Protein AF-A0A8R7R7S8-F1 (afdb_monomer)

Solvent-accessible surface area (backbone atoms only — not comparable to full-atom values): 8777 Å² total; per-residue (Å²): 131,81,72,98,66,91,72,96,81,88,88,84,87,79,66,64,70,59,54,51,53,54,50,55,52,53,37,59,75,66,68,54,78,85,55,95,60,87,49,47,34,38,42,37,36,53,48,86,62,58,66,62,47,50,52,56,43,49,53,36,46,74,71,71,42,47,57,47,71,49,76,41,80,50,68,65,61,51,53,52,46,37,64,74,59,59,42,83,36,74,48,79,47,47,68,71,58,53,69,73,48,69,89,66,87,86,64,96,73,86,73,97,70,86,83,93,78,85,83,73,72,82,75,67,63,78,66,70,83,71,78,86,124

InterPro domains:
  IPR024435 Histidyl tRNA synthetase-related domain [PF12745] (39-96)
  IPR036621 Anticodon-binding domain superfamily [G3DSA:3.40.50.800] (35-101)

pLDDT: mean 70.22, std 22.06, range [27.31, 94.69]

Sequence (133 aa):
MFSNKQVPTVGVDLGIERVFAIIEQHEKENNQVIRASVTEVLVSILGKDLILAAELANELWSAGIKAEFKLTTRELDHIKYVTQTGIPWMVLVSQGELEMWPPLYGQWLCRLSVFGVCRRVCSASTRIFSALL

Mean predicted aligned error: 14.4 Å

Radius of gyration: 24.11 Å; Cα contacts (8 Å, |Δi|>4): 104; chains: 1; bounding box: 75×45×50 Å

Foldseek 3Di:
DPPPDDDDDDDDDDDVVVVVVVVVVVCVVVVPPDFPDPAQEEEEEQADPVVVQVVVVVVCVVVVHRYDYDYDNDPVVVVVVCVVRVHPYYDYDYPVVVVVDDPPPPDPPDDPDDDDDPDPPVPPVVVVVPPPD

Nearest PDB structures (foldseek):
  4g84-assembly1_B  TM=7.863E-01  e=3.778E-05  Homo sapiens
  8btn-assembly1_A  TM=5.192E-01  e=6.840E+00  Bacillus cereus MSX-D12
  3ve1-assembly1_B  TM=4.187E-01  e=2.208E+00  Homo sapiens
  6g1d-assembly1_D  TM=3.733E-01  e=4.589E+00  Corynebacterium glutamicum
  6g4r-assembly1_E  TM=3.685E-01  e=6.840E+00  Corynebacterium glutamicum

Secondary structure (DSSP, 8-state):
---S-----------HHHHHHHHHHHHHHTT----S----EEEEESSS-HHHHHHHHHHHHHTT--EEEEE-S-HHHHHHHHHHHT-SEEEEE-HHHHHHS---TT--SS---SSSS-SSSTTTGGGTTTS--

Organism: Triticum urartu (NCBI:txid4572)

Structure (mmCIF, N/CA/C/O backbone):
data_AF-A0A8R7R7S8-F1
#
_entry.id   AF-A0A8R7R7S8-F1
#
loop_
_atom_site.group_PDB
_atom_site.id
_atom_site.type_symbol
_atom_site.label_atom_id
_atom_site.label_alt_id
_atom_site.label_comp_id
_atom_site.label_asym_id
_atom_site.label_entity_id
_atom_site.label_seq_id
_atom_site.pdbx_PDB_ins_code
_atom_site.Cartn_x
_atom_site.Cartn_y
_atom_site.Cartn_z
_atom_site.occupancy
_atom_site.B_iso_or_equiv
_atom_site.auth_seq_id
_atom_site.auth_comp_id
_atom_site.auth_asym_id
_atom_site.auth_atom_id
_atom_site.pdbx_PDB_model_num
ATOM 1 N N . MET A 1 1 ? -47.737 4.311 14.571 1.00 47.66 1 MET A N 1
ATOM 2 C CA . MET A 1 1 ? -47.839 4.113 16.034 1.00 47.66 1 MET A CA 1
ATOM 3 C C . MET A 1 1 ? -47.272 2.745 16.360 1.00 47.66 1 MET A C 1
ATOM 5 O O . MET A 1 1 ? -47.760 1.767 15.808 1.00 47.66 1 MET A O 1
ATOM 9 N N . PHE A 1 2 ? -46.226 2.673 17.184 1.00 74.00 2 PHE A N 1
ATOM 10 C CA . PHE A 1 2 ? -45.756 1.397 17.725 1.00 74.00 2 PHE A CA 1
ATOM 11 C C . PHE A 1 2 ? -46.855 0.813 18.628 1.00 74.00 2 PHE A C 1
ATOM 13 O O . PHE A 1 2 ? -47.520 1.554 19.350 1.00 74.00 2 PHE A O 1
ATOM 20 N N . SER A 1 3 ? -47.118 -0.490 18.501 1.00 70.56 3 SER A N 1
ATOM 21 C CA . SER A 1 3 ? -48.168 -1.193 19.247 1.00 70.56 3 SER A CA 1
ATOM 22 C C . SER A 1 3 ? -47.948 -1.016 20.755 1.00 70.56 3 SER A C 1
ATOM 24 O O . SER A 1 3 ? -46.808 -1.065 21.204 1.00 70.56 3 SER A O 1
ATOM 26 N N . ASN A 1 4 ? -49.017 -0.824 21.533 1.00 72.69 4 ASN A N 1
ATOM 27 C CA . ASN A 1 4 ? -49.005 -0.467 22.964 1.00 72.69 4 ASN A CA 1
ATOM 28 C C . ASN A 1 4 ? -48.527 -1.610 23.900 1.00 72.69 4 ASN A C 1
ATOM 30 O O . ASN A 1 4 ? -49.004 -1.754 25.023 1.00 72.69 4 ASN A O 1
ATOM 34 N N . LYS A 1 5 ? -47.641 -2.485 23.411 1.00 82.31 5 LYS A N 1
ATOM 35 C CA . LYS A 1 5 ? -47.023 -3.591 24.148 1.00 82.31 5 LYS A CA 1
ATOM 36 C C . LYS A 1 5 ? -45.658 -3.138 24.654 1.00 82.31 5 LYS A C 1
ATOM 38 O O . LYS A 1 5 ? -44.847 -2.629 23.887 1.00 82.31 5 LYS A O 1
ATOM 43 N N . GLN A 1 6 ? -45.410 -3.337 25.943 1.00 78.75 6 GLN A N 1
ATOM 44 C CA . GLN A 1 6 ? -44.145 -2.976 26.573 1.00 78.75 6 GLN A CA 1
ATOM 45 C C . GLN A 1 6 ? -43.045 -3.934 26.097 1.00 78.75 6 GLN A C 1
ATOM 47 O O . GLN A 1 6 ? -43.125 -5.138 26.332 1.00 78.75 6 GLN A O 1
ATOM 52 N N . VAL A 1 7 ? -42.036 -3.399 25.409 1.00 84.75 7 VAL A N 1
ATOM 53 C CA . VAL A 1 7 ? -40.854 -4.153 24.978 1.00 84.75 7 VAL A CA 1
ATOM 54 C C . VAL A 1 7 ? -39.663 -3.661 25.803 1.00 84.75 7 VAL A C 1
ATOM 56 O O . VAL A 1 7 ? -39.279 -2.496 25.659 1.00 84.75 7 VAL A O 1
ATOM 59 N N . PRO A 1 8 ? -39.083 -4.492 26.689 1.00 84.19 8 PRO A N 1
ATOM 60 C CA . PRO A 1 8 ? -37.869 -4.110 27.395 1.00 84.19 8 PRO A CA 1
ATOM 61 C C . PRO A 1 8 ? -36.749 -3.945 26.367 1.00 84.19 8 PRO A C 1
ATOM 63 O O . PRO A 1 8 ? -36.460 -4.864 25.603 1.00 84.19 8 PRO A O 1
ATOM 66 N N . THR A 1 9 ? -36.152 -2.756 26.318 1.00 85.56 9 THR A N 1
ATOM 67 C CA . THR A 1 9 ? -35.127 -2.416 25.328 1.00 85.56 9 THR A CA 1
ATOM 68 C C . THR A 1 9 ? -33.906 -1.861 26.042 1.00 85.56 9 THR A C 1
ATOM 70 O O . THR A 1 9 ? -34.025 -0.956 26.866 1.00 85.56 9 THR A O 1
ATOM 73 N N . VAL A 1 10 ? -32.736 -2.396 25.703 1.00 87.44 10 VAL A N 1
ATOM 74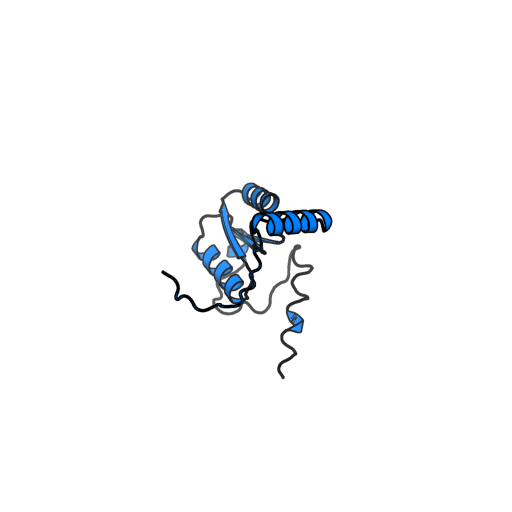 C CA . VAL A 1 10 ? -31.429 -1.840 26.056 1.00 87.44 10 VAL A CA 1
ATOM 75 C C . VAL A 1 10 ? -30.665 -1.592 24.763 1.00 87.44 10 VAL A C 1
ATOM 77 O O . VAL A 1 10 ? -30.669 -2.431 23.865 1.00 87.44 10 VAL A O 1
ATOM 80 N N . GLY A 1 11 ? -30.051 -0.421 24.655 1.00 89.31 11 GLY A N 1
ATOM 81 C CA . GLY A 1 11 ? -29.233 -0.026 23.517 1.00 89.31 11 GLY A CA 1
ATOM 82 C C . GLY A 1 11 ? -27.955 0.621 24.021 1.00 89.31 11 GLY A C 1
ATOM 83 O O . GLY A 1 11 ? -27.957 1.274 25.064 1.00 89.31 11 GLY A O 1
ATOM 84 N N . VAL A 1 12 ? -26.872 0.414 23.285 1.00 90.31 12 VAL A N 1
ATOM 85 C CA . VAL A 1 12 ? -25.601 1.098 23.508 1.00 90.31 12 VAL A CA 1
ATOM 86 C C . VAL A 1 12 ? -25.287 1.865 22.237 1.00 90.31 12 VAL A C 1
ATOM 88 O O . VAL A 1 12 ? -25.407 1.319 21.142 1.00 90.31 12 VAL A O 1
ATOM 91 N N . ASP A 1 13 ? -24.902 3.123 22.404 1.00 90.25 13 ASP A N 1
ATOM 92 C CA . ASP A 1 13 ? -24.400 3.970 21.331 1.00 90.25 13 ASP A CA 1
ATOM 93 C C . ASP A 1 13 ? -22.886 4.131 21.513 1.00 90.25 13 ASP A C 1
ATOM 95 O O . ASP A 1 13 ? -22.400 4.339 22.631 1.00 90.25 13 ASP A O 1
ATOM 99 N N . LEU A 1 14 ? -22.142 3.983 20.422 1.00 88.50 14 LEU A N 1
ATOM 100 C CA . LEU A 1 14 ? -20.702 4.180 20.371 1.00 88.50 14 LEU A CA 1
ATOM 101 C C . LEU A 1 14 ? -20.402 5.214 19.286 1.00 88.50 14 LEU A C 1
ATOM 103 O O . LEU A 1 14 ? -20.493 4.923 18.094 1.00 88.50 14 LEU A O 1
ATOM 107 N N . GLY A 1 15 ? -19.996 6.408 19.718 1.00 92.25 15 GLY A N 1
ATOM 108 C CA . GLY A 1 15 ? -19.546 7.477 18.830 1.00 92.25 15 GLY A CA 1
ATOM 109 C C . GLY A 1 15 ? -18.224 7.118 18.156 1.00 92.25 15 GLY A C 1
ATOM 110 O O . GLY A 1 15 ? -17.209 6.895 18.825 1.00 92.25 15 GLY A O 1
ATOM 111 N N . ILE A 1 16 ? -18.229 7.061 16.826 1.00 94.62 16 ILE A N 1
ATOM 112 C CA . ILE A 1 16 ? -17.068 6.664 16.023 1.00 94.62 16 ILE A CA 1
ATOM 113 C C . ILE A 1 16 ? -15.907 7.662 16.158 1.00 94.62 16 ILE A C 1
ATOM 115 O O . ILE A 1 16 ? -14.741 7.275 16.138 1.00 94.62 16 ILE A O 1
ATOM 119 N N . GLU A 1 17 ? -16.215 8.938 16.388 1.00 94.69 17 GLU A N 1
ATOM 120 C CA . GLU A 1 17 ? -15.237 10.006 16.583 1.00 94.69 17 GLU A CA 1
ATOM 121 C C . GLU A 1 17 ? -14.356 9.774 17.817 1.00 94.69 17 GLU A C 1
ATOM 123 O O . GLU A 1 17 ? -13.151 10.023 17.780 1.00 94.69 17 GLU A O 1
ATOM 128 N N . ARG A 1 18 ? -14.929 9.223 18.896 1.00 90.88 18 ARG A N 1
ATOM 129 C CA . ARG A 1 18 ? -14.172 8.888 20.112 1.00 90.88 18 ARG A CA 1
ATOM 130 C C . ARG A 1 18 ? -13.282 7.673 19.903 1.00 90.88 18 ARG A C 1
ATOM 132 O O . ARG A 1 18 ? -12.168 7.646 20.415 1.00 90.88 18 ARG A O 1
ATOM 139 N N . VAL A 1 19 ? -13.764 6.689 19.146 1.00 93.19 19 VAL A N 1
ATOM 140 C CA . VAL A 1 19 ? -12.990 5.487 18.817 1.00 93.19 19 VAL A CA 1
ATOM 141 C C . VAL A 1 19 ? -11.755 5.866 17.998 1.00 93.19 19 VAL A C 1
ATOM 143 O O . VAL A 1 19 ? -10.651 5.461 18.356 1.00 93.19 19 VAL A O 1
ATOM 146 N N . PHE A 1 20 ? -11.909 6.711 16.973 1.00 91.00 20 PHE A N 1
ATOM 147 C CA . PHE A 1 20 ? -10.773 7.192 16.180 1.00 91.00 20 PHE A CA 1
ATOM 148 C C . PHE A 1 20 ? -9.769 8.002 17.006 1.00 91.00 20 PHE A C 1
ATOM 150 O O . PHE A 1 20 ? -8.570 7.761 16.892 1.00 91.00 20 PHE A O 1
ATOM 157 N N . ALA A 1 21 ? -10.231 8.890 17.893 1.00 90.12 21 ALA A N 1
ATOM 158 C CA . ALA A 1 21 ? -9.334 9.673 18.745 1.00 90.12 21 ALA A CA 1
ATOM 159 C C . ALA A 1 21 ? -8.458 8.794 19.660 1.00 90.12 21 ALA A C 1
ATOM 161 O O . ALA A 1 21 ? -7.268 9.065 19.829 1.00 90.12 21 ALA A O 1
ATOM 162 N N . ILE A 1 22 ? -9.029 7.724 20.227 1.00 91.31 22 ILE A N 1
ATOM 163 C CA . ILE A 1 22 ? -8.292 6.777 21.078 1.00 91.31 22 ILE A CA 1
ATOM 164 C C . ILE A 1 22 ? -7.270 5.983 20.252 1.00 91.31 22 ILE A C 1
ATOM 166 O O . ILE A 1 22 ? -6.134 5.813 20.695 1.00 91.31 22 ILE A O 1
ATOM 170 N N . ILE A 1 23 ? -7.649 5.525 19.053 1.00 87.94 23 ILE A N 1
ATOM 171 C CA . ILE A 1 23 ? -6.749 4.790 18.150 1.00 87.94 23 ILE A CA 1
ATOM 172 C C . ILE A 1 23 ? -5.559 5.669 17.748 1.00 87.94 23 ILE A C 1
ATOM 174 O O . ILE A 1 23 ? -4.417 5.247 17.911 1.00 87.94 23 ILE A O 1
ATOM 178 N N . GLU A 1 24 ? -5.803 6.911 17.321 1.00 86.44 24 GLU A N 1
ATOM 179 C CA . GLU A 1 24 ? -4.733 7.844 16.943 1.00 86.44 24 GLU A CA 1
ATOM 180 C C . GLU A 1 24 ? -3.767 8.134 18.098 1.00 86.44 24 GLU A C 1
ATOM 182 O O . GLU A 1 24 ? -2.561 8.279 17.888 1.00 86.44 24 GLU A O 1
ATOM 187 N N . GLN A 1 25 ? -4.281 8.253 19.325 1.00 85.94 25 GLN A N 1
ATOM 188 C CA . GLN A 1 25 ? -3.444 8.481 20.499 1.00 85.94 25 GLN A CA 1
ATOM 189 C C . GLN A 1 25 ? -2.574 7.257 20.813 1.00 85.94 25 GLN A C 1
ATOM 191 O O . GLN A 1 25 ? -1.370 7.401 21.022 1.00 85.94 25 GLN A O 1
ATOM 196 N N . HIS A 1 26 ? -3.150 6.056 20.755 1.00 86.25 26 HIS A N 1
ATOM 197 C CA . HIS A 1 26 ? -2.415 4.811 20.963 1.00 86.25 26 HIS A CA 1
ATOM 198 C C . HIS A 1 26 ? -1.359 4.566 19.868 1.00 86.25 26 HIS A C 1
ATOM 200 O O . HIS A 1 26 ? -0.257 4.096 20.148 1.00 86.25 26 HIS A O 1
ATOM 206 N N . GLU A 1 27 ? -1.640 4.911 18.611 1.00 82.38 27 GLU A N 1
ATOM 207 C CA . GLU A 1 27 ? -0.671 4.794 17.509 1.00 82.38 27 GLU A CA 1
ATOM 208 C C . GLU A 1 27 ? 0.501 5.777 17.651 1.00 82.38 27 GLU A C 1
ATOM 210 O O . GLU A 1 27 ? 1.652 5.392 17.419 1.00 82.38 27 GLU A O 1
ATOM 215 N N . LYS A 1 28 ? 0.236 7.009 18.115 1.00 80.25 28 LYS A N 1
ATOM 216 C CA . LYS A 1 28 ? 1.281 7.995 18.454 1.00 80.25 28 LYS A CA 1
ATOM 217 C C . LYS A 1 28 ? 2.199 7.489 19.566 1.00 80.25 28 LYS A C 1
ATOM 219 O O . LYS A 1 28 ? 3.413 7.632 19.458 1.00 80.25 28 LYS A O 1
ATOM 224 N N . GLU A 1 29 ? 1.639 6.873 20.605 1.00 82.38 29 GLU A N 1
ATOM 225 C CA . GLU A 1 29 ? 2.410 6.286 21.711 1.00 82.38 29 GLU A CA 1
ATOM 226 C C . GLU A 1 29 ? 3.280 5.105 21.247 1.00 82.38 29 GLU A C 1
ATOM 228 O O . GLU A 1 29 ? 4.417 4.954 21.693 1.00 82.38 29 GLU A O 1
ATOM 233 N N . ASN A 1 30 ? 2.792 4.313 20.289 1.00 77.50 30 ASN A N 1
ATOM 234 C CA . ASN A 1 30 ? 3.525 3.182 19.716 1.00 77.50 30 ASN A CA 1
ATOM 235 C C . ASN A 1 30 ? 4.560 3.574 18.642 1.00 77.50 30 ASN A C 1
ATOM 237 O O . ASN A 1 30 ? 5.187 2.685 18.062 1.00 77.50 30 ASN A O 1
ATOM 241 N N . ASN A 1 31 ? 4.761 4.873 18.365 1.00 65.94 31 ASN A N 1
ATOM 242 C CA . ASN A 1 31 ? 5.675 5.392 17.331 1.00 65.94 31 ASN A CA 1
ATOM 243 C C . ASN A 1 31 ? 5.493 4.738 15.946 1.00 65.94 31 ASN A C 1
ATOM 245 O O . ASN A 1 31 ? 6.414 4.721 15.122 1.00 65.94 31 ASN A O 1
ATOM 249 N N . GLN A 1 32 ? 4.310 4.191 15.664 1.00 62.75 32 GLN A N 1
ATOM 250 C CA . GLN A 1 32 ? 4.021 3.657 14.344 1.00 62.75 32 GLN A CA 1
ATOM 251 C C . GLN A 1 32 ? 3.731 4.843 13.432 1.00 62.75 32 GLN A C 1
ATOM 253 O O . GLN A 1 32 ? 2.749 5.559 13.606 1.00 62.75 32 GLN A O 1
ATOM 258 N N . VAL A 1 33 ? 4.624 5.092 12.473 1.00 64.81 33 VAL A N 1
ATOM 259 C CA . VAL A 1 33 ? 4.383 6.096 11.435 1.00 64.81 33 VAL A CA 1
ATOM 260 C C . VAL A 1 33 ? 3.187 5.616 10.620 1.00 64.81 33 VAL A C 1
ATOM 262 O O . VAL A 1 33 ? 3.305 4.654 9.860 1.00 64.81 33 VAL A O 1
ATOM 265 N N . ILE A 1 34 ? 2.040 6.270 10.803 1.00 63.78 34 ILE A N 1
ATOM 266 C CA . ILE A 1 34 ? 0.813 5.993 10.055 1.00 63.78 34 ILE A CA 1
ATOM 267 C C . ILE A 1 34 ? 1.092 6.348 8.595 1.00 63.78 34 ILE A C 1
ATOM 269 O O . ILE A 1 34 ? 1.166 7.520 8.220 1.00 63.78 34 ILE A O 1
ATOM 273 N N . ARG A 1 35 ? 1.317 5.328 7.767 1.00 68.88 35 ARG A N 1
ATOM 274 C CA . ARG A 1 35 ? 1.491 5.501 6.324 1.00 68.88 35 ARG A CA 1
ATOM 275 C C . ARG A 1 35 ? 0.124 5.496 5.663 1.00 68.88 35 ARG A C 1
ATOM 277 O O . ARG A 1 35 ? -0.708 4.644 5.955 1.00 68.88 35 ARG A O 1
ATOM 284 N N . ALA A 1 36 ? -0.084 6.425 4.733 1.00 69.81 36 ALA A N 1
ATOM 285 C CA . ALA A 1 36 ? -1.294 6.449 3.915 1.00 69.81 36 ALA A CA 1
ATOM 286 C C . ALA A 1 36 ? -1.346 5.277 2.916 1.00 69.81 36 ALA A C 1
ATOM 288 O O . ALA A 1 36 ? -2.428 4.893 2.478 1.00 69.81 36 ALA A O 1
ATOM 289 N N . SER A 1 37 ? -0.191 4.705 2.555 1.00 75.62 37 SER A N 1
ATOM 290 C CA . SER A 1 37 ? -0.090 3.573 1.638 1.00 75.62 37 SER A CA 1
ATOM 291 C C . SER A 1 37 ? 0.333 2.294 2.362 1.00 75.62 37 SER A C 1
ATOM 293 O O . SER A 1 37 ? 1.235 2.282 3.198 1.00 75.62 37 SER A O 1
ATOM 295 N N . VAL A 1 38 ? -0.312 1.184 1.997 1.00 77.38 38 VAL A N 1
ATOM 296 C CA . VAL A 1 38 ? 0.038 -0.175 2.453 1.00 77.38 38 VAL A CA 1
ATOM 297 C C . VAL A 1 38 ? 1.080 -0.809 1.515 1.00 77.38 38 VAL A C 1
ATOM 299 O O . VAL A 1 38 ? 1.202 -2.028 1.436 1.00 77.38 38 VAL A O 1
ATOM 302 N N . THR A 1 39 ? 1.780 0.013 0.732 1.00 84.62 39 THR A N 1
ATOM 303 C CA . THR A 1 39 ? 2.708 -0.434 -0.305 1.00 84.62 39 THR A CA 1
ATOM 304 C C . THR A 1 39 ? 4.038 -0.845 0.315 1.00 84.62 39 THR A C 1
ATOM 306 O O . THR A 1 39 ? 4.635 -0.133 1.123 1.00 84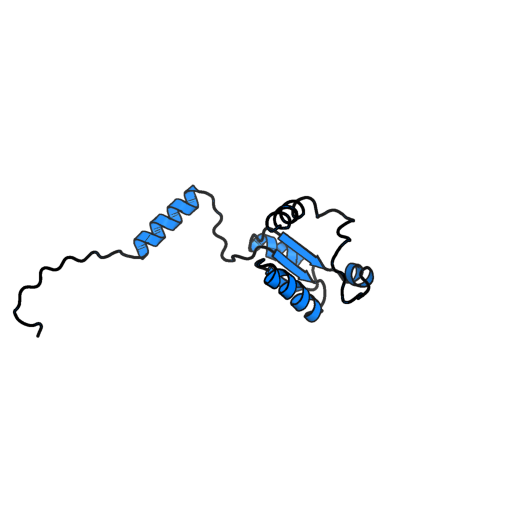.62 39 THR A O 1
ATOM 309 N N . GLU A 1 40 ? 4.484 -2.046 -0.034 1.00 85.19 40 GLU A N 1
ATOM 310 C CA . GLU A 1 40 ? 5.692 -2.667 0.510 1.00 85.19 40 GLU A CA 1
ATOM 311 C C . GLU A 1 40 ? 6.881 -2.479 -0.431 1.00 85.19 40 GLU A C 1
ATOM 313 O O . GLU A 1 40 ? 8.011 -2.306 0.029 1.00 85.19 40 GLU A O 1
ATOM 318 N N . VAL A 1 41 ? 6.629 -2.497 -1.743 1.00 87.69 41 VAL A N 1
ATOM 319 C CA . VAL A 1 41 ? 7.664 -2.428 -2.777 1.00 87.69 41 VAL A CA 1
ATOM 320 C C . VAL A 1 41 ? 7.273 -1.421 -3.856 1.00 87.69 41 VAL A C 1
ATOM 322 O O . VAL A 1 41 ? 6.183 -1.502 -4.417 1.00 87.69 41 VAL A O 1
ATOM 325 N N . LEU A 1 42 ? 8.190 -0.513 -4.192 1.00 88.25 42 LEU A N 1
ATOM 326 C CA . LEU A 1 42 ? 8.092 0.331 -5.382 1.00 88.25 42 LEU A CA 1
ATOM 327 C C . LEU A 1 42 ? 8.927 -0.257 -6.522 1.00 88.25 42 LEU A C 1
ATOM 329 O O . LEU A 1 42 ? 10.140 -0.392 -6.376 1.00 88.25 42 LEU A O 1
ATOM 333 N N . VAL A 1 43 ? 8.311 -0.533 -7.668 1.00 88.50 43 VAL A N 1
ATOM 334 C CA . VAL A 1 43 ? 9.009 -0.845 -8.921 1.00 88.50 43 VAL A CA 1
ATOM 335 C C . VAL A 1 43 ? 9.261 0.460 -9.681 1.00 88.50 43 VAL A C 1
ATOM 337 O O . VAL A 1 43 ? 8.354 1.064 -10.256 1.00 88.50 43 VAL A O 1
ATOM 340 N N . SER A 1 44 ? 10.508 0.910 -9.663 1.00 86.75 44 SER A N 1
ATOM 341 C CA . SER A 1 44 ? 10.984 2.129 -10.311 1.00 86.75 44 SER A CA 1
ATOM 342 C C . SER A 1 44 ? 11.656 1.778 -11.630 1.00 86.75 44 SER A C 1
ATOM 344 O O . SER A 1 44 ? 12.737 1.195 -11.636 1.00 86.75 44 SER A O 1
ATOM 346 N N . ILE A 1 45 ? 11.051 2.161 -12.753 1.00 83.50 45 ILE A N 1
ATOM 347 C CA . ILE A 1 45 ? 11.653 1.959 -14.078 1.00 83.50 45 ILE A CA 1
ATOM 348 C C . ILE A 1 45 ? 12.128 3.293 -14.637 1.00 83.50 45 ILE A C 1
ATOM 350 O O . ILE A 1 45 ? 11.382 4.280 -14.698 1.00 83.50 45 ILE A O 1
ATOM 354 N N . LEU A 1 46 ? 13.394 3.306 -15.050 1.00 79.12 46 LEU A N 1
ATOM 355 C CA . LEU A 1 46 ? 14.038 4.438 -15.704 1.00 79.12 46 LEU A CA 1
ATOM 356 C C . LEU A 1 46 ? 13.793 4.357 -17.206 1.00 79.12 46 LEU A C 1
ATOM 358 O O . LEU A 1 46 ? 14.599 3.830 -17.966 1.00 79.12 46 LEU A O 1
ATOM 362 N N . GLY A 1 47 ? 12.643 4.869 -17.635 1.00 75.62 47 GLY A N 1
ATOM 363 C CA . GLY A 1 47 ? 12.254 4.814 -19.037 1.00 75.62 47 GLY A CA 1
ATOM 364 C C . GLY A 1 47 ? 10.763 5.028 -19.244 1.00 75.62 47 GLY A C 1
ATOM 365 O O . GLY A 1 47 ? 10.065 5.570 -18.384 1.00 75.62 47 GLY A O 1
ATOM 366 N N . LYS A 1 48 ? 10.284 4.608 -20.415 1.00 72.38 48 LYS A N 1
ATOM 367 C CA . LYS A 1 48 ? 8.859 4.616 -20.787 1.00 72.38 48 LYS A CA 1
ATOM 368 C C . LYS A 1 48 ? 8.305 3.200 -20.966 1.00 72.38 48 LYS A C 1
ATOM 370 O O . LYS A 1 48 ? 7.229 3.034 -21.536 1.00 72.38 48 LYS A O 1
ATOM 375 N N . ASP A 1 49 ? 9.021 2.197 -20.468 1.00 76.50 49 ASP A N 1
ATOM 376 C CA . ASP A 1 49 ? 8.691 0.788 -20.660 1.00 76.50 49 ASP A CA 1
ATOM 377 C C . ASP A 1 49 ? 7.621 0.351 -19.655 1.00 76.50 49 ASP A C 1
ATOM 379 O O . ASP A 1 49 ? 7.876 -0.307 -18.649 1.00 76.50 49 ASP A O 1
ATOM 383 N N . LEU A 1 50 ? 6.384 0.768 -19.935 1.00 78.81 50 LEU A N 1
ATOM 384 C CA . LEU A 1 50 ? 5.203 0.446 -19.131 1.00 78.81 50 LEU A CA 1
ATOM 385 C C . LEU A 1 50 ? 4.905 -1.057 -19.111 1.00 78.81 50 LEU A C 1
ATOM 387 O O . LEU A 1 50 ? 4.406 -1.566 -18.113 1.00 78.81 50 LEU A O 1
ATOM 391 N N . ILE A 1 51 ? 5.207 -1.757 -20.206 1.00 82.56 51 ILE A N 1
ATOM 392 C CA . ILE A 1 51 ? 4.939 -3.194 -20.347 1.00 82.56 51 ILE A CA 1
ATOM 393 C C . ILE A 1 51 ? 5.766 -3.973 -19.320 1.00 82.56 51 ILE A C 1
ATOM 395 O O . ILE A 1 51 ? 5.205 -4.727 -18.532 1.00 82.56 51 ILE A O 1
ATOM 399 N N . LEU A 1 52 ? 7.067 -3.682 -19.242 1.00 80.31 52 LEU A N 1
ATOM 400 C CA . LEU A 1 52 ? 7.971 -4.273 -18.255 1.00 80.31 52 LEU A CA 1
ATOM 401 C C . LEU A 1 52 ? 7.523 -3.961 -16.817 1.00 80.31 52 LEU A C 1
ATOM 403 O O . LEU A 1 52 ? 7.556 -4.826 -15.946 1.00 80.31 52 LEU A O 1
ATOM 407 N N . ALA A 1 53 ? 7.061 -2.729 -16.572 1.00 83.31 53 ALA A N 1
ATOM 408 C CA . ALA A 1 53 ? 6.537 -2.322 -15.267 1.00 83.31 53 ALA A CA 1
ATOM 409 C C . ALA A 1 53 ? 5.336 -3.160 -14.838 1.00 83.31 53 ALA A C 1
ATOM 411 O O . ALA A 1 53 ? 5.268 -3.608 -13.694 1.00 83.31 53 ALA A O 1
ATOM 412 N N . ALA A 1 54 ? 4.399 -3.368 -15.762 1.00 85.06 54 ALA A N 1
ATOM 413 C CA . ALA A 1 54 ? 3.194 -4.137 -15.514 1.00 85.06 54 ALA A CA 1
ATOM 414 C C . ALA A 1 54 ? 3.500 -5.628 -15.317 1.00 85.06 54 ALA A C 1
ATOM 416 O O . ALA A 1 54 ? 2.908 -6.250 -14.442 1.00 85.06 54 ALA A O 1
ATOM 417 N N . GLU A 1 55 ? 4.435 -6.193 -16.083 1.00 86.06 55 GLU A N 1
ATOM 418 C CA . GLU A 1 55 ? 4.865 -7.589 -15.937 1.00 86.06 55 GLU A CA 1
ATOM 419 C C . GLU A 1 55 ? 5.499 -7.840 -14.563 1.00 86.06 55 GLU A C 1
ATOM 421 O O . GLU A 1 55 ? 5.044 -8.718 -13.831 1.00 86.06 55 GLU A O 1
ATOM 426 N N . LEU A 1 56 ? 6.460 -7.007 -14.157 1.00 82.06 56 LEU A N 1
ATOM 427 C CA . LEU A 1 56 ? 7.106 -7.121 -12.845 1.00 82.06 56 LEU A CA 1
ATOM 428 C C . LEU A 1 56 ? 6.123 -6.887 -11.690 1.00 82.06 56 LEU A C 1
ATOM 430 O O . LEU A 1 56 ? 6.161 -7.595 -10.683 1.00 82.06 56 LEU A O 1
ATOM 434 N N . ALA A 1 57 ? 5.218 -5.914 -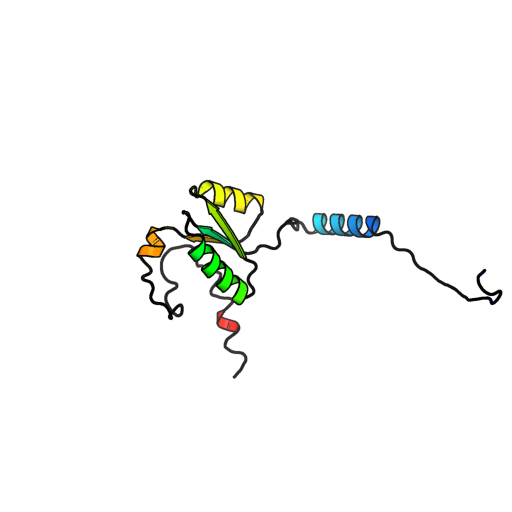11.825 1.00 85.81 57 ALA A N 1
ATOM 435 C CA . ALA A 1 57 ? 4.177 -5.683 -10.828 1.00 85.81 57 ALA A CA 1
ATOM 436 C C . ALA A 1 57 ? 3.221 -6.881 -10.723 1.00 85.81 57 ALA A C 1
ATOM 438 O O . ALA A 1 57 ? 2.888 -7.290 -9.613 1.00 85.81 57 ALA A O 1
ATOM 439 N N . ASN A 1 58 ? 2.835 -7.485 -11.852 1.00 87.00 58 ASN A N 1
ATOM 440 C CA . ASN A 1 58 ? 1.997 -8.683 -11.872 1.00 87.00 58 ASN A CA 1
ATOM 441 C C . ASN A 1 58 ? 2.673 -9.870 -11.184 1.00 87.00 58 ASN A C 1
ATOM 443 O O . ASN A 1 58 ? 2.011 -10.578 -10.427 1.00 87.00 58 ASN A O 1
ATOM 447 N N . GLU A 1 59 ? 3.972 -10.082 -11.395 1.00 84.94 59 GLU A N 1
ATOM 448 C CA . GLU A 1 59 ? 4.715 -11.136 -10.697 1.00 84.94 59 GLU A CA 1
ATOM 449 C C . GLU A 1 59 ? 4.718 -10.907 -9.181 1.00 84.94 59 GLU A C 1
ATOM 451 O O . GLU A 1 59 ? 4.393 -11.817 -8.413 1.00 84.94 59 GLU A O 1
ATOM 456 N N . LEU A 1 60 ? 4.984 -9.676 -8.736 1.00 85.44 60 LEU A N 1
ATOM 457 C CA . LEU A 1 60 ? 4.945 -9.321 -7.315 1.00 85.44 60 LEU A CA 1
ATOM 458 C C . LEU A 1 60 ? 3.542 -9.491 -6.717 1.00 85.44 60 LEU A C 1
ATOM 460 O O . LEU A 1 60 ? 3.401 -10.060 -5.633 1.00 85.44 60 LEU A O 1
ATOM 464 N N . TRP A 1 61 ? 2.499 -9.075 -7.436 1.00 88.25 61 TRP A N 1
ATOM 465 C CA . TRP A 1 61 ? 1.113 -9.273 -7.013 1.00 88.25 61 TRP A CA 1
ATOM 466 C C . TRP A 1 61 ? 0.727 -10.752 -6.974 1.00 88.25 61 TRP A C 1
ATOM 468 O O . TRP A 1 61 ? 0.034 -11.169 -6.047 1.00 88.25 61 TRP A O 1
ATOM 478 N N . SER A 1 62 ? 1.217 -11.567 -7.913 1.00 87.12 62 SER A N 1
ATOM 479 C C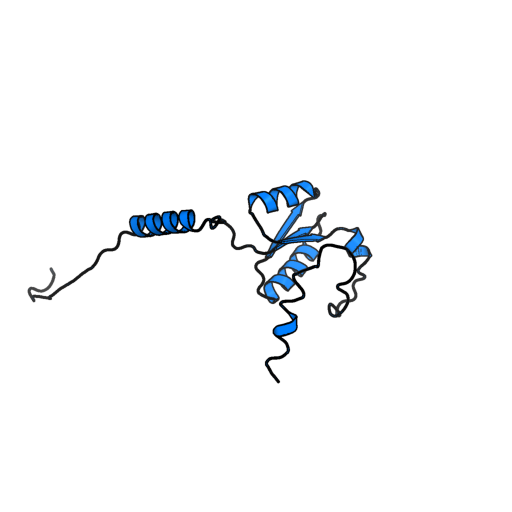A . SER A 1 62 ? 0.996 -13.020 -7.912 1.00 87.12 62 SER A CA 1
ATOM 480 C C . SER A 1 62 ? 1.642 -13.707 -6.704 1.00 87.12 62 SER A C 1
ATOM 482 O O . SER A 1 62 ? 1.100 -14.681 -6.184 1.00 87.12 62 SER A O 1
ATOM 484 N N . ALA A 1 63 ? 2.746 -13.148 -6.198 1.00 89.31 63 ALA A N 1
ATOM 485 C CA . ALA A 1 63 ? 3.398 -13.569 -4.961 1.00 89.31 63 ALA A CA 1
ATOM 486 C C . ALA A 1 63 ? 2.731 -13.001 -3.688 1.00 89.31 63 ALA A C 1
ATOM 488 O O . ALA A 1 63 ? 3.195 -13.273 -2.580 1.00 89.31 63 ALA A O 1
ATOM 489 N N . GLY A 1 64 ? 1.658 -12.213 -3.823 1.00 86.12 64 GLY A N 1
ATOM 490 C CA . GLY A 1 64 ? 0.946 -11.582 -2.708 1.00 86.12 64 GLY A CA 1
ATOM 491 C C . GLY A 1 64 ? 1.648 -10.355 -2.117 1.00 86.12 64 GLY A C 1
ATOM 492 O O . GLY A 1 64 ? 1.254 -9.893 -1.046 1.00 86.12 64 GLY A O 1
ATOM 493 N N . ILE A 1 65 ? 2.671 -9.820 -2.790 1.00 88.19 65 ILE A N 1
ATOM 494 C CA . ILE A 1 65 ? 3.422 -8.640 -2.348 1.00 88.19 65 ILE A CA 1
ATOM 495 C C . ILE A 1 65 ? 2.692 -7.382 -2.817 1.00 88.19 65 ILE A C 1
ATOM 497 O O . ILE A 1 65 ? 2.328 -7.253 -3.988 1.00 88.19 65 ILE A O 1
ATOM 501 N N . LYS A 1 66 ? 2.499 -6.416 -1.915 1.00 88.94 66 LYS A N 1
ATOM 502 C CA . LYS A 1 66 ? 1.828 -5.148 -2.240 1.00 88.94 66 LYS A CA 1
ATOM 503 C C . LYS A 1 66 ? 2.795 -4.211 -2.953 1.00 88.94 66 LYS A C 1
ATOM 505 O O . LYS A 1 66 ? 3.478 -3.407 -2.318 1.00 88.94 66 LYS A O 1
ATOM 510 N N . ALA A 1 67 ? 2.854 -4.340 -4.272 1.00 89.12 67 ALA A N 1
ATOM 511 C CA . ALA A 1 67 ? 3.718 -3.533 -5.118 1.00 89.12 67 ALA A CA 1
ATOM 512 C C . ALA A 1 67 ? 2.969 -2.377 -5.794 1.00 89.12 67 ALA A C 1
ATOM 514 O O . ALA A 1 67 ? 1.804 -2.508 -6.168 1.00 89.12 67 ALA A O 1
ATOM 515 N N . GLU A 1 68 ? 3.666 -1.265 -5.994 1.00 88.94 68 GLU A N 1
ATOM 516 C CA . GLU A 1 68 ? 3.263 -0.164 -6.871 1.00 88.94 68 GLU A CA 1
ATOM 517 C C . GLU A 1 68 ? 4.398 0.137 -7.857 1.00 88.94 68 GLU A C 1
ATOM 519 O O . GLU A 1 68 ? 5.559 -0.117 -7.546 1.00 88.94 68 GLU A O 1
ATOM 524 N N . PHE A 1 69 ? 4.097 0.649 -9.053 1.00 88.81 69 PHE A N 1
ATOM 525 C CA . PHE A 1 69 ? 5.121 0.967 -10.053 1.00 88.81 69 PHE A CA 1
ATOM 526 C C . PHE A 1 69 ? 5.077 2.439 -10.456 1.00 88.81 69 PHE A C 1
ATOM 528 O O . PHE A 1 69 ? 4.009 3.049 -10.545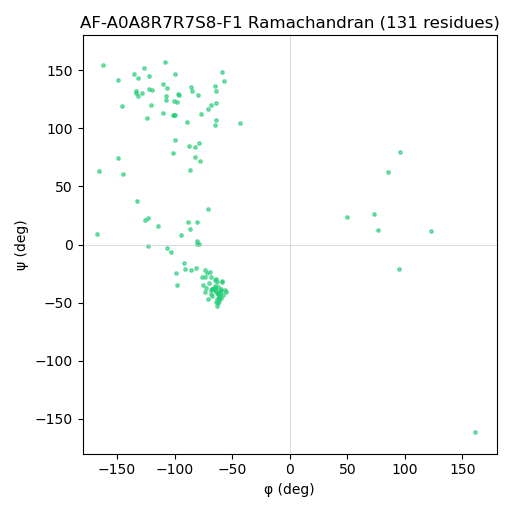 1.00 88.81 69 PHE A O 1
ATOM 535 N N . LYS A 1 70 ? 6.250 3.018 -10.730 1.00 87.25 70 LYS A N 1
ATOM 536 C CA . LYS A 1 70 ? 6.382 4.405 -11.180 1.00 87.25 70 LYS A CA 1
ATOM 537 C C . LYS A 1 70 ? 7.326 4.501 -12.368 1.00 87.25 70 LYS A C 1
ATOM 539 O O . LYS A 1 70 ? 8.445 3.993 -12.349 1.00 87.25 70 LYS A O 1
ATOM 544 N N . LEU A 1 71 ? 6.869 5.218 -13.391 1.00 85.44 71 LEU A N 1
ATOM 545 C CA . LEU A 1 71 ? 7.653 5.543 -14.576 1.00 85.44 71 LEU A CA 1
ATOM 546 C C . LEU A 1 71 ? 8.139 6.979 -14.457 1.00 85.44 71 LEU A C 1
ATOM 548 O O . LEU A 1 71 ? 7.350 7.926 -14.472 1.00 85.44 71 LEU A O 1
ATOM 552 N N . THR A 1 72 ? 9.440 7.168 -14.289 1.00 83.19 72 THR A N 1
ATOM 553 C CA . THR A 1 72 ? 10.043 8.503 -14.292 1.00 83.19 72 THR A CA 1
ATOM 554 C C . THR A 1 72 ? 11.456 8.400 -14.833 1.00 83.19 72 THR A C 1
ATOM 556 O O . THR A 1 72 ? 12.173 7.444 -14.560 1.00 83.19 72 THR A O 1
ATOM 559 N N . THR A 1 73 ? 11.859 9.392 -15.621 1.00 79.31 73 THR A N 1
ATOM 560 C CA . THR A 1 73 ? 13.174 9.423 -16.277 1.00 79.31 73 THR A CA 1
ATOM 561 C C . THR A 1 73 ? 14.315 9.722 -15.302 1.00 79.31 73 THR A C 1
ATOM 563 O O . THR A 1 73 ? 15.465 9.415 -15.588 1.00 79.31 73 THR A O 1
ATOM 566 N N . ARG A 1 74 ? 14.017 10.337 -14.152 1.00 81.12 74 ARG A N 1
ATOM 567 C CA . ARG A 1 74 ? 15.005 10.730 -13.142 1.00 81.12 74 ARG A CA 1
ATOM 568 C C . ARG A 1 74 ? 14.922 9.823 -11.920 1.00 81.12 74 ARG A C 1
ATOM 570 O O . ARG A 1 74 ? 13.893 9.780 -11.253 1.00 81.12 74 ARG A O 1
ATOM 577 N N . GLU A 1 75 ? 16.043 9.206 -11.563 1.00 77.62 75 GLU A N 1
ATOM 578 C CA . GLU A 1 75 ? 16.195 8.400 -10.339 1.00 77.62 75 GLU A CA 1
ATOM 579 C C . GLU A 1 75 ? 15.850 9.178 -9.067 1.00 77.62 75 GLU A C 1
ATOM 581 O O . GLU A 1 75 ? 15.192 8.663 -8.164 1.00 77.62 75 GLU A O 1
ATOM 586 N N . LEU A 1 76 ? 16.238 10.455 -9.017 1.00 85.81 76 LEU A N 1
ATOM 587 C CA . LEU A 1 76 ? 15.993 11.318 -7.862 1.00 85.81 76 LEU A CA 1
ATOM 588 C C . LEU A 1 76 ? 14.503 11.461 -7.538 1.00 85.81 76 LEU A C 1
ATOM 590 O O . LEU A 1 76 ? 14.148 11.616 -6.372 1.00 85.81 76 LEU A O 1
ATOM 594 N N . ASP A 1 77 ? 13.631 11.410 -8.543 1.00 87.88 77 ASP A N 1
ATOM 595 C CA . ASP A 1 77 ? 12.191 11.565 -8.341 1.00 87.88 77 ASP A CA 1
ATOM 596 C C . ASP A 1 77 ? 11.564 10.292 -7.752 1.00 87.88 77 ASP A C 1
ATOM 598 O O . ASP A 1 77 ? 10.602 10.378 -6.984 1.00 87.88 77 ASP A O 1
ATOM 602 N N . HIS A 1 78 ? 12.154 9.124 -8.028 1.00 85.38 78 HIS A N 1
ATOM 603 C CA . HIS A 1 78 ? 11.793 7.859 -7.383 1.00 85.38 78 HIS A CA 1
ATOM 604 C C . HIS A 1 78 ? 12.238 7.838 -5.922 1.00 85.38 78 HIS A C 1
ATOM 606 O O . HIS A 1 78 ? 11.434 7.554 -5.038 1.00 85.38 78 HIS A O 1
ATOM 612 N N . ILE A 1 79 ? 13.483 8.237 -5.645 1.00 86.38 79 ILE A N 1
ATOM 613 C CA . ILE A 1 79 ? 14.025 8.286 -4.276 1.00 86.38 79 ILE A CA 1
ATOM 614 C C . ILE A 1 79 ? 13.230 9.267 -3.409 1.00 86.38 79 ILE A C 1
ATOM 616 O O . ILE A 1 79 ? 12.849 8.940 -2.282 1.00 86.38 79 ILE A O 1
ATOM 620 N N . LYS A 1 80 ? 12.931 10.462 -3.937 1.00 90.00 80 LYS A N 1
ATOM 621 C CA . LYS A 1 80 ? 12.074 11.441 -3.251 1.00 90.00 80 LYS A CA 1
ATOM 622 C C . LYS A 1 80 ? 10.703 10.858 -2.942 1.00 90.00 80 LYS A C 1
ATOM 624 O O . LYS A 1 80 ? 10.209 11.051 -1.838 1.00 90.00 80 LYS A O 1
ATOM 629 N N . TYR A 1 81 ? 10.116 10.139 -3.896 1.00 87.94 81 TYR A N 1
ATOM 630 C CA . TYR A 1 81 ? 8.807 9.528 -3.721 1.00 87.94 81 TYR A CA 1
ATOM 631 C C . TYR A 1 81 ? 8.816 8.475 -2.609 1.00 87.94 81 TYR A C 1
ATOM 633 O O . TYR A 1 81 ? 8.058 8.626 -1.660 1.00 87.94 81 TYR A O 1
ATOM 641 N N . VAL A 1 82 ? 9.735 7.503 -2.654 1.00 87.38 82 VAL A N 1
ATOM 642 C CA . VAL A 1 82 ? 9.898 6.469 -1.609 1.00 87.38 82 VAL A CA 1
ATOM 643 C C . VAL A 1 82 ? 10.115 7.082 -0.232 1.00 87.38 82 VAL A C 1
ATOM 645 O O . VAL A 1 82 ? 9.552 6.616 0.753 1.00 87.38 82 VAL A O 1
ATOM 648 N N . THR A 1 83 ? 10.907 8.152 -0.161 1.00 86.06 83 THR A N 1
ATOM 649 C CA . THR A 1 83 ? 11.185 8.846 1.102 1.00 86.06 83 THR A CA 1
ATOM 650 C C . THR A 1 83 ? 9.937 9.539 1.654 1.00 86.06 83 THR A C 1
ATOM 652 O O . THR A 1 83 ? 9.717 9.524 2.861 1.00 86.06 83 THR A O 1
ATOM 655 N N . GLN A 1 84 ? 9.109 10.133 0.789 1.00 86.50 84 GLN A N 1
ATOM 656 C CA . GLN A 1 84 ? 7.872 10.818 1.183 1.00 86.50 84 GLN A CA 1
ATOM 657 C C . GLN A 1 84 ? 6.761 9.846 1.585 1.00 86.50 84 GLN A C 1
ATOM 659 O O . GLN A 1 84 ? 6.045 10.104 2.548 1.00 86.50 84 GLN A O 1
ATOM 664 N N . THR A 1 85 ? 6.607 8.742 0.857 1.00 83.44 85 THR A N 1
ATOM 665 C CA . THR A 1 85 ? 5.592 7.717 1.139 1.00 83.44 85 THR A CA 1
ATOM 666 C C . THR A 1 85 ? 6.031 6.751 2.239 1.00 83.44 85 THR A C 1
ATOM 668 O O . THR A 1 85 ? 5.201 6.109 2.879 1.00 83.44 85 THR A O 1
ATOM 671 N N . GLY A 1 86 ? 7.336 6.668 2.502 1.00 82.06 86 GLY A N 1
ATOM 672 C CA . GLY A 1 86 ? 7.917 5.784 3.503 1.00 82.06 86 GLY A CA 1
ATOM 673 C C . GLY A 1 86 ? 7.923 4.314 3.085 1.00 82.06 86 GLY A C 1
ATOM 674 O O . GLY A 1 86 ? 7.904 3.450 3.960 1.00 82.06 86 GLY A O 1
ATOM 675 N N . ILE A 1 87 ? 7.933 4.010 1.786 1.00 86.12 87 ILE A N 1
ATOM 676 C CA . ILE A 1 87 ? 7.940 2.623 1.295 1.00 86.12 87 ILE A CA 1
ATOM 677 C C . ILE A 1 87 ? 9.251 1.946 1.730 1.00 86.12 87 ILE A C 1
ATOM 679 O O . ILE A 1 87 ? 10.326 2.525 1.557 1.00 86.12 87 ILE A O 1
ATOM 683 N N . PRO A 1 88 ? 9.204 0.732 2.303 1.00 83.75 88 PRO A N 1
ATOM 684 C CA . PRO A 1 88 ? 10.395 0.096 2.857 1.00 83.75 88 PRO A CA 1
ATOM 685 C C . PRO A 1 88 ? 11.362 -0.432 1.789 1.00 83.75 88 PRO A C 1
ATOM 687 O O . PRO A 1 88 ? 12.563 -0.495 2.052 1.00 83.75 88 PRO A O 1
ATOM 690 N N . TRP A 1 89 ? 10.871 -0.797 0.600 1.00 85.19 89 TRP A N 1
ATOM 691 C CA . TRP A 1 89 ? 11.690 -1.379 -0.465 1.00 85.19 89 TRP A CA 1
ATOM 692 C C . TRP A 1 89 ? 11.448 -0.712 -1.819 1.00 85.19 89 TRP A C 1
ATOM 694 O O . TRP A 1 89 ? 10.322 -0.388 -2.186 1.00 85.19 89 TRP A O 1
ATOM 704 N N . MET A 1 90 ? 12.519 -0.563 -2.596 1.00 86.38 90 MET A N 1
ATOM 705 C CA . MET A 1 90 ? 12.471 -0.067 -3.969 1.00 86.38 90 MET A CA 1
ATOM 706 C C . MET A 1 90 ? 13.286 -0.994 -4.871 1.00 86.38 90 MET A C 1
ATOM 708 O O . MET A 1 90 ? 14.449 -1.273 -4.585 1.00 86.38 90 MET A O 1
ATOM 712 N N . VAL A 1 91 ? 12.675 -1.4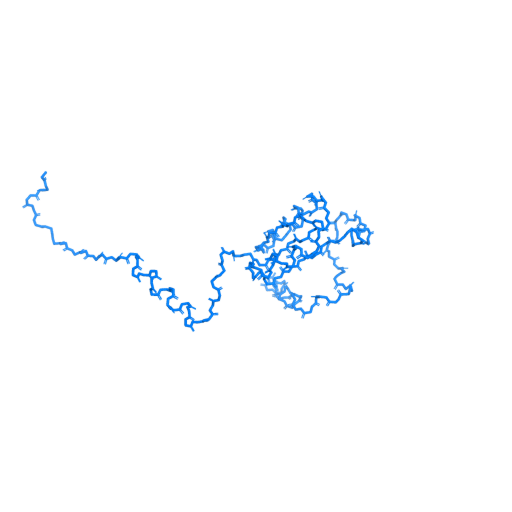47 -5.960 1.00 85.19 91 VAL A N 1
ATOM 713 C CA . VAL A 1 91 ? 13.319 -2.168 -7.059 1.00 85.19 91 VAL A CA 1
ATOM 714 C C . VAL A 1 91 ? 13.542 -1.158 -8.174 1.00 85.19 91 VAL A C 1
ATOM 716 O O . VAL A 1 91 ? 12.579 -0.656 -8.742 1.00 85.19 91 VAL A O 1
ATOM 719 N N . LEU A 1 92 ? 14.796 -0.817 -8.454 1.00 83.88 92 LEU A N 1
ATOM 720 C CA . LEU A 1 92 ? 15.159 0.065 -9.561 1.00 83.88 92 LEU A CA 1
ATOM 721 C C . LEU A 1 92 ? 15.554 -0.797 -10.758 1.00 83.88 92 LEU A C 1
ATOM 723 O O . LEU A 1 92 ? 16.375 -1.691 -10.594 1.00 83.88 92 LEU A O 1
ATOM 727 N N . VAL A 1 93 ? 14.970 -0.528 -11.924 1.00 81.62 93 VAL A N 1
ATOM 728 C CA . VAL A 1 93 ? 15.286 -1.217 -13.178 1.00 81.62 93 VAL A CA 1
ATOM 729 C C . VAL A 1 93 ? 15.772 -0.193 -14.195 1.00 81.62 93 VAL A C 1
ATOM 731 O O . VAL A 1 93 ? 15.058 0.758 -14.543 1.00 81.62 93 VAL A O 1
ATOM 734 N N . SER A 1 94 ? 17.001 -0.392 -14.665 1.00 73.62 94 SER A N 1
ATOM 735 C CA . SER A 1 94 ? 17.651 0.436 -15.684 1.00 73.62 94 SER A CA 1
ATOM 736 C C . SER A 1 94 ? 17.776 -0.301 -17.022 1.00 73.62 94 SER A C 1
ATOM 738 O O . SER A 1 94 ? 17.795 -1.530 -17.075 1.00 73.62 94 SER A O 1
ATOM 740 N N . GLN A 1 95 ? 17.903 0.443 -18.127 1.00 69.44 95 GLN A N 1
ATOM 741 C CA . GLN A 1 95 ? 18.049 -0.151 -19.466 1.00 69.44 95 GLN A CA 1
ATOM 742 C C . GLN A 1 95 ? 19.274 -1.078 -19.583 1.00 69.44 95 GLN A C 1
ATOM 744 O O . GLN A 1 95 ? 19.207 -2.092 -20.269 1.00 69.44 95 GLN A O 1
ATOM 749 N N . GLY A 1 96 ? 20.363 -0.788 -18.860 1.00 67.25 96 GLY A N 1
ATOM 750 C CA . GLY A 1 96 ? 21.561 -1.635 -18.858 1.00 67.25 96 GLY A CA 1
ATOM 751 C C . GLY A 1 96 ? 21.364 -2.997 -18.180 1.00 67.25 96 GLY A C 1
ATOM 752 O O . GLY A 1 96 ? 22.016 -3.968 -18.558 1.00 67.25 96 GLY A O 1
ATOM 753 N N . GLU A 1 97 ? 20.452 -3.104 -17.210 1.00 66.19 97 GLU A N 1
ATOM 754 C CA . GLU A 1 97 ? 20.094 -4.393 -16.598 1.00 66.19 97 GLU A CA 1
ATOM 755 C C . GLU A 1 97 ? 19.216 -5.227 -17.532 1.00 66.19 97 GLU A C 1
ATOM 757 O O . GLU A 1 97 ? 19.381 -6.443 -17.601 1.00 66.19 97 GLU A O 1
ATOM 762 N N . LEU A 1 98 ? 18.341 -4.571 -18.301 1.00 65.38 98 LEU A N 1
ATOM 763 C CA . LEU A 1 98 ? 17.492 -5.236 -19.287 1.00 65.38 98 LEU A CA 1
ATOM 764 C C . LEU A 1 98 ? 18.314 -5.839 -20.434 1.00 65.38 98 LEU A C 1
ATOM 766 O O . LEU A 1 98 ? 18.023 -6.940 -20.881 1.00 65.38 98 LEU A O 1
ATOM 770 N N . GLU A 1 99 ? 19.368 -5.159 -20.888 1.00 61.03 99 GLU A N 1
ATOM 771 C CA . GLU A 1 99 ? 20.277 -5.702 -21.911 1.00 61.03 99 GLU A CA 1
ATOM 772 C C . GLU A 1 99 ? 21.139 -6.855 -21.381 1.00 61.03 99 GLU A C 1
ATOM 774 O O . GLU A 1 99 ? 21.457 -7.794 -22.114 1.00 61.03 99 GLU A O 1
ATOM 779 N N . MET A 1 100 ? 21.503 -6.809 -20.095 1.00 55.97 100 MET A N 1
ATOM 780 C CA . MET A 1 100 ? 22.249 -7.883 -19.438 1.00 55.97 100 MET A CA 1
ATOM 781 C C . MET A 1 100 ? 21.388 -9.133 -19.212 1.00 55.97 100 MET A C 1
ATOM 783 O O . MET A 1 100 ? 21.925 -10.239 -19.106 1.00 55.97 100 MET A O 1
ATOM 787 N N . TRP A 1 101 ? 20.067 -8.973 -19.141 1.00 53.78 101 TRP A N 1
ATOM 788 C CA . TRP A 1 101 ? 19.097 -10.055 -19.032 1.00 53.78 101 TRP A CA 1
ATOM 789 C C . TRP A 1 101 ? 18.479 -10.351 -20.402 1.00 53.78 101 TRP A C 1
ATOM 791 O O . TRP A 1 101 ? 17.446 -9.784 -20.753 1.00 53.78 101 TRP A O 1
ATOM 801 N N . PRO A 1 102 ? 19.071 -11.256 -21.207 1.00 43.62 102 PRO A N 1
ATOM 802 C CA . PRO A 1 102 ? 18.427 -11.675 -22.440 1.00 43.62 102 PRO A CA 1
ATOM 803 C C . PRO A 1 102 ? 17.044 -12.277 -22.134 1.00 43.62 102 PRO A C 1
ATOM 805 O O . PRO A 1 102 ? 16.867 -12.920 -21.093 1.00 43.62 102 PRO A O 1
ATOM 808 N N . PRO A 1 103 ? 16.068 -12.126 -23.048 1.00 47.00 103 PRO A N 1
ATOM 809 C CA . PRO A 1 103 ? 14.695 -12.561 -22.852 1.00 47.00 103 PRO A CA 1
ATOM 810 C C . PRO A 1 103 ? 14.608 -14.076 -23.055 1.00 47.00 103 PRO A C 1
ATOM 812 O O . PRO A 1 103 ? 14.082 -14.566 -24.051 1.00 47.00 103 PRO A O 1
ATOM 815 N N . LEU A 1 104 ? 15.145 -14.853 -22.118 1.00 41.28 104 LEU A N 1
ATOM 816 C CA . LEU A 1 104 ? 14.782 -16.258 -22.002 1.00 41.28 104 LEU A CA 1
ATOM 817 C C . LEU A 1 104 ? 13.481 -16.329 -21.208 1.00 41.28 104 LEU A C 1
ATOM 819 O O . LEU A 1 104 ? 13.461 -16.519 -19.994 1.00 41.28 104 LEU A O 1
ATOM 823 N N . TYR A 1 105 ? 12.387 -16.145 -21.948 1.00 41.69 105 TYR A N 1
ATOM 824 C CA . TYR A 1 105 ? 11.036 -16.546 -21.571 1.00 41.69 105 TYR A CA 1
ATOM 825 C C . TYR A 1 105 ? 11.106 -17.958 -20.952 1.00 41.69 105 TYR A C 1
ATOM 827 O O . TYR A 1 105 ? 11.309 -18.938 -21.667 1.00 41.69 105 TYR A O 1
ATOM 835 N N . GLY A 1 106 ? 10.999 -18.070 -19.623 1.00 37.88 106 GLY A N 1
ATOM 836 C CA . GLY A 1 106 ? 10.789 -19.359 -18.952 1.00 37.88 106 GLY A CA 1
ATOM 837 C C . GLY A 1 106 ? 11.793 -19.827 -17.894 1.00 37.88 106 GLY A C 1
ATOM 838 O O . GLY A 1 106 ? 11.683 -20.981 -17.484 1.00 37.88 106 GLY A O 1
ATOM 839 N N . GLN A 1 107 ? 12.732 -19.013 -17.393 1.00 37.19 107 GLN A N 1
ATOM 840 C CA . GLN A 1 107 ? 13.549 -19.462 -16.252 1.00 37.19 107 GLN A CA 1
ATOM 841 C C . GLN A 1 107 ? 14.000 -18.330 -15.317 1.00 37.19 107 GLN A C 1
ATOM 843 O O . GLN A 1 107 ? 15.170 -17.979 -15.239 1.00 37.19 107 GLN A O 1
ATOM 848 N N . TRP A 1 108 ? 13.057 -17.827 -14.516 1.00 38.47 108 TRP A N 1
ATOM 849 C CA . TRP A 1 108 ? 13.325 -17.006 -13.325 1.00 38.47 108 TRP A CA 1
ATOM 850 C C . TRP A 1 108 ? 13.723 -17.833 -12.089 1.00 38.47 108 TRP A C 1
ATOM 852 O O . TRP A 1 108 ? 13.656 -17.356 -10.957 1.00 38.47 108 TRP A O 1
ATOM 862 N N . LEU A 1 109 ? 14.165 -19.080 -12.277 1.00 38.97 109 LEU A N 1
ATOM 863 C CA . LEU A 1 109 ? 14.867 -19.823 -11.236 1.00 38.97 109 LEU A CA 1
ATOM 864 C C . LEU A 1 109 ? 16.369 -19.770 -11.514 1.00 38.97 109 LEU A C 1
ATOM 866 O O . LEU A 1 109 ? 16.832 -20.248 -12.544 1.00 38.97 109 LEU A O 1
ATOM 870 N N . CYS A 1 110 ? 17.112 -19.271 -10.525 1.00 30.64 110 CYS A N 1
ATOM 871 C CA . CYS A 1 110 ? 18.561 -19.414 -10.366 1.00 30.64 110 CYS A CA 1
ATOM 872 C C . CYS A 1 110 ? 19.474 -18.408 -11.087 1.00 30.64 110 CYS A C 1
ATOM 874 O O . CYS A 1 110 ? 20.377 -18.830 -11.803 1.00 30.64 110 CYS A O 1
ATOM 876 N N . ARG A 1 111 ? 19.391 -17.103 -10.766 1.00 30.50 111 ARG A N 1
ATOM 877 C CA . ARG A 1 111 ? 20.619 -16.278 -10.625 1.00 30.50 111 ARG A CA 1
ATOM 878 C C . ARG A 1 111 ? 20.421 -14.921 -9.941 1.00 30.50 111 ARG A C 1
ATOM 880 O O . ARG A 1 111 ? 20.714 -13.874 -10.498 1.00 30.50 111 ARG A O 1
ATOM 887 N N . LEU A 1 112 ? 20.017 -14.931 -8.670 1.00 34.03 112 LEU A N 1
ATOM 888 C CA . LEU A 1 112 ? 20.172 -13.756 -7.802 1.00 34.03 112 LEU A CA 1
ATOM 889 C C . LEU A 1 112 ? 21.564 -13.757 -7.131 1.00 34.03 112 LEU A C 1
ATOM 891 O O . LEU A 1 112 ? 21.714 -13.903 -5.922 1.00 34.03 112 LEU A O 1
ATOM 895 N N . SER A 1 113 ? 22.609 -13.647 -7.945 1.00 33.75 113 SER A N 1
ATOM 896 C CA . SER A 1 113 ? 23.912 -13.095 -7.559 1.00 33.75 113 SER A CA 1
ATOM 897 C C . SER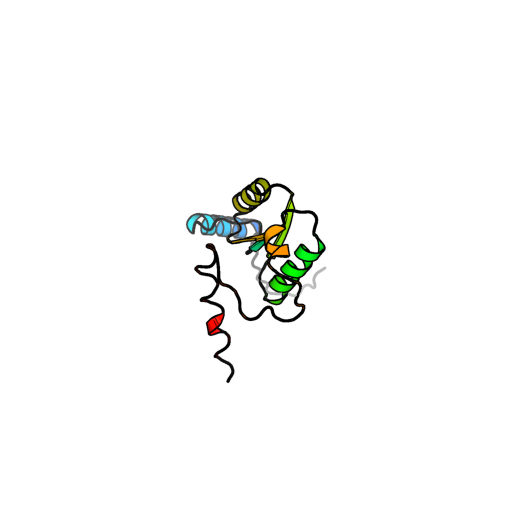 A 1 113 ? 24.402 -12.389 -8.823 1.00 33.75 113 SER A C 1
ATOM 899 O O . SER A 1 113 ? 24.395 -12.979 -9.895 1.00 33.75 113 SER A O 1
ATOM 901 N N . VAL A 1 114 ? 24.651 -11.084 -8.839 1.00 33.34 114 VAL A N 1
ATOM 902 C CA . VAL A 1 114 ? 25.707 -10.367 -8.125 1.00 33.34 114 VAL A CA 1
ATOM 903 C C . VAL A 1 114 ? 25.333 -8.869 -8.096 1.00 33.34 114 VAL A C 1
ATOM 905 O O . VAL A 1 114 ? 24.644 -8.394 -8.984 1.00 33.34 114 VAL A O 1
ATOM 908 N N . PHE A 1 115 ? 25.847 -8.150 -7.091 1.00 28.81 115 PHE A N 1
ATOM 909 C CA . PHE A 1 115 ? 25.792 -6.699 -6.818 1.00 28.81 115 PHE A CA 1
ATOM 910 C C . PHE A 1 115 ? 24.697 -6.193 -5.855 1.00 28.81 115 PHE A C 1
ATOM 912 O O . PHE A 1 115 ? 23.710 -5.564 -6.200 1.00 28.81 115 PHE A O 1
ATOM 919 N N . GLY A 1 116 ? 24.981 -6.358 -4.559 1.00 32.16 116 GLY A N 1
ATOM 920 C CA . GLY A 1 116 ? 25.046 -5.191 -3.668 1.00 32.16 116 GLY A CA 1
ATOM 921 C C . GLY A 1 116 ? 23.821 -4.783 -2.847 1.00 32.16 116 GLY A C 1
ATOM 922 O O . GLY A 1 116 ? 24.033 -4.141 -1.825 1.00 32.16 116 GLY A O 1
ATOM 923 N N . VAL A 1 117 ? 22.586 -5.163 -3.201 1.00 34.34 117 VAL A N 1
ATOM 924 C CA . VAL A 1 117 ? 21.373 -4.733 -2.444 1.00 34.34 117 VAL A CA 1
ATOM 925 C C . VAL A 1 117 ? 20.518 -5.905 -1.931 1.00 34.34 117 VAL A C 1
ATOM 927 O O . VAL A 1 117 ? 19.573 -5.725 -1.169 1.00 34.34 117 VAL A O 1
ATOM 930 N N . CYS A 1 118 ? 20.904 -7.152 -2.213 1.00 32.38 118 CYS A N 1
ATOM 931 C CA . CYS A 1 118 ? 20.207 -8.334 -1.702 1.00 32.38 118 CYS A CA 1
ATOM 932 C C . CYS A 1 118 ? 20.945 -8.962 -0.509 1.00 32.38 118 CYS A C 1
ATOM 934 O O . CYS A 1 118 ? 21.659 -9.956 -0.637 1.00 32.38 118 CYS A O 1
ATOM 936 N N . ARG A 1 119 ? 20.789 -8.380 0.686 1.00 27.77 119 ARG A N 1
ATOM 937 C CA . ARG A 1 119 ? 21.234 -9.024 1.937 1.00 27.77 119 ARG A CA 1
ATOM 938 C C . ARG A 1 119 ? 20.188 -9.004 3.053 1.00 27.77 119 ARG A C 1
ATOM 940 O O . ARG A 1 119 ? 20.566 -8.895 4.214 1.00 27.77 119 ARG A O 1
ATOM 947 N N . ARG A 1 120 ? 18.890 -9.166 2.737 1.00 30.38 120 ARG A N 1
ATOM 948 C CA . ARG A 1 120 ? 17.934 -9.777 3.697 1.00 30.38 120 ARG A CA 1
ATOM 949 C C . ARG A 1 120 ? 16.543 -10.200 3.199 1.00 30.38 120 ARG A C 1
ATOM 951 O O . ARG A 1 120 ? 15.739 -10.580 4.035 1.00 30.38 120 ARG A O 1
ATOM 958 N N . VAL A 1 121 ? 16.234 -10.204 1.901 1.00 35.47 121 VAL A N 1
ATOM 959 C CA . VAL A 1 121 ? 14.916 -10.708 1.436 1.00 35.47 121 VAL A CA 1
ATOM 960 C C . VAL A 1 121 ? 14.952 -12.214 1.099 1.00 35.47 121 VAL A C 1
ATOM 962 O O . VAL A 1 121 ? 13.950 -12.910 1.220 1.00 35.47 121 VAL A O 1
ATOM 965 N N . CYS A 1 122 ? 16.137 -12.782 0.840 1.00 29.45 122 CYS A N 1
ATOM 966 C CA . CYS A 1 122 ? 16.307 -14.207 0.511 1.00 29.45 122 CYS A CA 1
ATOM 967 C C . CYS A 1 122 ? 16.450 -15.178 1.704 1.00 29.45 122 CYS A C 1
ATOM 969 O O . CYS A 1 122 ? 16.827 -16.325 1.486 1.00 29.45 122 CYS A O 1
ATOM 971 N N . SER A 1 123 ? 16.160 -14.783 2.953 1.00 28.36 123 SER A N 1
ATOM 972 C CA . SER A 1 123 ? 16.098 -15.751 4.076 1.00 28.36 123 SER A CA 1
ATOM 973 C C . SER A 1 123 ? 14.682 -16.061 4.570 1.00 28.36 123 SER A C 1
ATOM 975 O O . SER A 1 123 ? 14.537 -16.897 5.460 1.00 28.36 123 SER A O 1
ATOM 977 N N . ALA A 1 124 ? 13.645 -15.421 4.020 1.00 32.62 124 ALA A N 1
ATOM 978 C CA . ALA A 1 124 ? 12.258 -15.693 4.405 1.00 32.62 124 ALA A CA 1
ATOM 979 C C . ALA A 1 124 ? 11.537 -16.649 3.437 1.00 32.62 124 ALA A C 1
ATOM 981 O O . ALA A 1 124 ? 10.632 -17.363 3.854 1.00 32.62 124 ALA A O 1
ATOM 982 N N . SER A 1 125 ? 11.967 -16.734 2.173 1.00 34.56 125 SER A N 1
ATOM 983 C CA . SER A 1 125 ? 11.293 -17.576 1.172 1.00 34.56 125 SER A CA 1
ATOM 984 C C . SER A 1 125 ? 11.765 -19.044 1.171 1.00 34.56 125 SER A C 1
ATOM 986 O O . SER A 1 125 ? 11.009 -19.944 0.821 1.00 34.56 125 SER A O 1
ATOM 988 N N . THR A 1 126 ? 12.960 -19.349 1.690 1.00 32.06 126 THR A N 1
ATOM 989 C CA . THR A 1 126 ? 13.480 -20.734 1.730 1.00 32.06 126 THR A CA 1
ATOM 990 C C . THR A 1 126 ? 12.896 -21.600 2.857 1.00 32.06 126 THR A C 1
ATOM 992 O O . THR A 1 126 ? 13.263 -22.764 2.981 1.00 32.06 126 THR A O 1
ATOM 995 N N . ARG A 1 127 ? 11.983 -21.075 3.689 1.00 28.64 127 ARG A N 1
ATOM 996 C CA . ARG A 1 127 ? 11.266 -21.870 4.710 1.00 28.64 127 ARG A CA 1
ATOM 997 C C . ARG A 1 127 ? 9.825 -22.222 4.346 1.00 28.64 127 ARG A C 1
ATOM 999 O O . ARG A 1 127 ? 9.221 -23.008 5.063 1.00 28.64 127 ARG A O 1
ATOM 1006 N N . ILE A 1 128 ? 9.287 -21.709 3.241 1.00 33.47 128 ILE A N 1
ATOM 1007 C CA . ILE A 1 128 ? 7.897 -21.998 2.844 1.00 33.47 128 ILE A CA 1
ATOM 1008 C C . ILE A 1 128 ? 7.815 -23.217 1.905 1.00 33.47 128 ILE A C 1
ATOM 1010 O O . ILE A 1 128 ? 6.769 -23.844 1.804 1.00 33.47 128 ILE A O 1
ATOM 1014 N N . PHE A 1 129 ? 8.934 -23.657 1.317 1.00 28.45 129 PHE A N 1
ATOM 1015 C CA . PHE A 1 129 ? 8.966 -24.820 0.417 1.00 28.45 129 PHE A CA 1
ATOM 1016 C C . PHE A 1 129 ? 9.321 -26.169 1.081 1.00 28.45 129 PHE A C 1
ATOM 1018 O O . PHE A 1 129 ? 9.496 -27.159 0.382 1.00 28.45 129 PHE A O 1
ATOM 1025 N N . SER A 1 130 ? 9.417 -26.240 2.416 1.00 27.31 130 SER A N 1
ATOM 1026 C CA . SER A 1 130 ? 9.786 -27.469 3.156 1.00 27.31 130 SER A CA 1
ATOM 1027 C C . SER A 1 130 ? 8.739 -27.910 4.195 1.00 27.31 130 SER A C 1
ATOM 1029 O O . SER A 1 130 ? 9.081 -28.605 5.149 1.00 27.31 130 SER A O 1
ATOM 1031 N N . ALA A 1 131 ? 7.475 -27.503 4.056 1.00 30.42 131 ALA A N 1
ATOM 1032 C CA . ALA A 1 131 ? 6.409 -27.896 4.989 1.00 30.42 131 ALA A CA 1
ATOM 1033 C C . ALA A 1 131 ? 5.185 -28.541 4.313 1.00 30.42 131 ALA A C 1
ATOM 1035 O O . ALA A 1 131 ? 4.107 -28.577 4.902 1.00 30.42 131 ALA A O 1
ATOM 1036 N N . LEU A 1 132 ? 5.338 -29.076 3.097 1.00 37.53 132 LEU A N 1
ATOM 1037 C CA . LEU A 1 132 ? 4.314 -29.920 2.476 1.00 37.53 132 LEU A CA 1
ATOM 1038 C C . LEU A 1 132 ? 4.945 -31.034 1.624 1.00 37.53 132 LEU A C 1
ATOM 1040 O O . LEU A 1 132 ? 4.761 -31.081 0.411 1.00 37.53 132 LEU A O 1
ATOM 1044 N N . LEU A 1 133 ? 5.740 -31.883 2.284 1.00 32.38 133 LEU A N 1
ATOM 1045 C CA . LEU A 1 133 ? 6.013 -33.292 1.960 1.00 32.38 133 LEU A CA 1
ATOM 1046 C C . LEU A 1 133 ? 6.813 -33.928 3.100 1.00 32.38 133 LEU A C 1
ATOM 1048 O O . LEU A 1 133 ? 7.832 -33.322 3.499 1.00 32.38 133 LEU A O 1
#

=== Feature glossary ===
The record interleaves many kinds of information about one protein. Here is each kind framed as the question it answers.

Q: What does the local fold look like, residue by residue?
A: A 3Di character summarizes, for each residue, the relative orientation of the Cα frame of its nearest spatial neighbor. Because it encodes fold topology rather than chemistry, 3Di alignments detect remote structural similarity that sequence alignment misses.

Q: Which residues are in helices, strands, or loops?
A: Secondary structure is the local, repeating backbone conformation. DSSP classifies it into eight states by reading the hydrogen-bond network: three helix types (H, G, I), two β types (E, B), two non-regular types (T, S), and unstructured coil (-).

Q: How big and how compact is the whole molecule?
A: Three whole-structure scalars: the radius of gyration (RMS distance of Cα from centroid, in Å), the count of Cα–Cα contacts (pairs closer than 8 Å and separated by more than four residues in sequence — i.e. tertiary, not local, contacts), and the bounding-box dimensions. Together they distinguish compact globular folds from extended fibres or disordered chains.

Q: How confident is the AlphaFold model at each residue?
A: For AlphaFold models, the B-factor field carries pLDDT — the model's own estimate of local accuracy on a 0–100 scale. Regions with pLDDT<50 should be treated as essentially unmodeled; they often correspond to intrinsically disordered segments.

Q: What family and function is it annotated with?
A: Functional annotations link the protein to curated databases. InterPro entries identify conserved domains and families by matching the sequence against member-database signatures (Pfam, PROSITE, CDD, …). Gene Ontology (GO) terms describe molecular function, biological process, and cellular component in a controlled vocabulary. CATH places the structure in a hierarchical fold classification (Class/Architecture/Topology/Homologous-superfamily). The organism is the source species.

Q: What known structures does this most resemble?
A: Nearest PDB neighbors are the top structural matches found by Foldseek when searching this structure against the entire Protein Data Bank. Each hit reports a TM-score (0 to 1; >0.5 almost always implies the same fold) and an E-value. These are *structural* homologs — they may share no detectable sequence similarity.

Q: Which residues are buried vs exposed?
A: Solvent-accessible surface area (SASA) is the area in Å² traced out by the centre of a 1.4 Å probe sphere (a water molecule) rolled over the protein's van der Waals surface (Shrake–Rupley / Lee–Richards construction). Buried residues have near-zero SASA; fully exposed residues can exceed 200 Å². The total SASA scales roughly with the number of surface residues.

Q: What are the backbone torsion angles?
A: φ (phi) and ψ (psi) are the two rotatable backbone dihedrals per residue: φ is the C(i-1)–N–Cα–C torsion, ψ is the N–Cα–C–N(i+1) torsion, both in degrees on (−180°, 180°]. α-helical residues cluster near (−60°, −45°); β-strand residues near (−120°, +130°). A Ramachandran plot is simply a scatter of (φ, ψ) for every residue.

Q: Are the domains correctly placed relative to each other?
A: Predicted aligned error is AlphaFold's pairwise confidence. Unlike pLDDT (per-residue), PAE is per-residue-pair and captures whether two parts of the structure are correctly placed relative to each other. Units are ångströms of expected positional error.

Q: What if only a Cα trace is available?
A: P-SEA three-state annotation labels each residue as helix, strand, or coil based purely on the geometry of the Cα trace. It serves as a fallback when the full backbone (and thus DSSP) is unavailable.

Q: What is the amino-acid chain?
A: This is the polypeptide sequence — one letter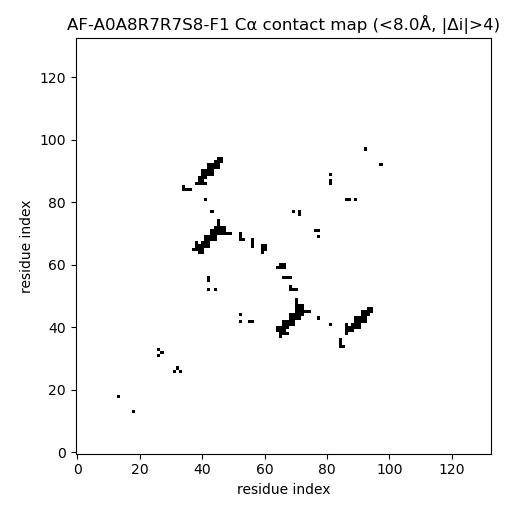 per residue, N-terminus first. Length ranges from a few doz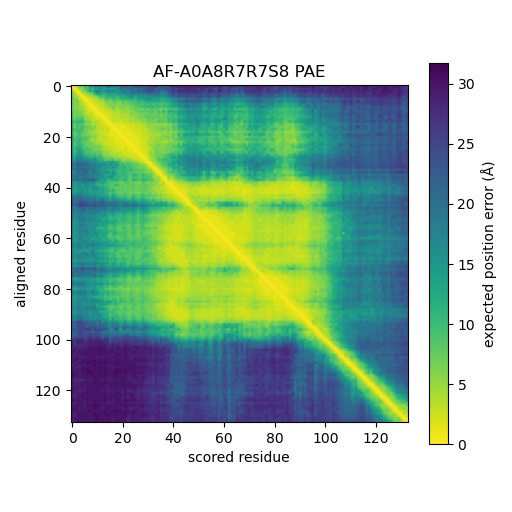en residues for small domains to over a thousand for large multi-domain proteins.

Q: What do the rendered images show?
A: The six renders are orthographic views along the three Cartesian axes in both directions. Representation (cartoon, sticks, or surface) and color scheme (sequence-rainbow or by-chain) vary across proteins so the training set covers all the common visualization conventions.

Q: What do the diagnostic plots show?
A: Plot images: a contact map (which residues are close in 3D, as an N×N binary image), a Ramachandran scatter (backbone torsion angles, revealing secondary-structure composition at a glance), and — for AlphaFold structures — a PAE heatmap (pairwise prediction confidence).

Q: How mobile is each atom in the crystal?
A: B-factor (Debye–Waller factor) reflects atomic displacement in the crystal lattice. It is an experimental observable (units Å²), not a prediction; low values mean the atom is pinned down, high values mean it moves or is heterogeneous across the crystal.

Q: Where is each backbone atom in 3D?
A: The mmCIF table is the protein's shape written out atom by atom. For each backbone N, Cα, C, and carbonyl O, it records an (x, y, z) coordinate triple in Å plus the residue type, chain letter, and residue number.